Protein AF-A0AA38IN88-F1 (afdb_monomer)

Solvent-accessible surface area (backbone atoms only — not comparable to full-atom values): 8035 Å² total; per-residue (Å²): 111,41,98,80,74,77,45,71,86,81,86,83,80,86,89,68,58,80,85,53,52,79,29,55,76,44,76,51,73,40,88,80,62,91,54,102,57,100,65,65,53,72,47,72,44,73,64,75,84,76,76,74,76,74,68,72,69,78,71,76,72,51,66,27,67,75,52,53,78,39,67,71,52,36,52,52,47,52,52,57,47,52,55,52,58,70,73,48,79,76,96,56,58,71,68,58,47,49,53,50,51,52,52,50,53,52,52,48,41,49,71,72,46,26,59,58,80,79,80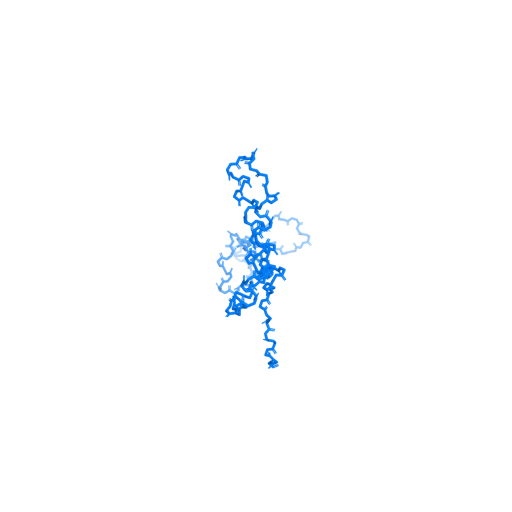,78,75,85,125

Structure (mmCIF, N/CA/C/O backbone):
data_AF-A0AA38IN88-F1
#
_entry.id   AF-A0AA38IN88-F1
#
loop_
_atom_site.group_PDB
_atom_site.id
_atom_site.type_symbol
_atom_site.label_atom_id
_atom_site.label_alt_id
_atom_site.label_comp_id
_atom_site.label_asym_id
_atom_site.label_entity_id
_atom_site.label_seq_id
_atom_site.pdbx_PDB_ins_code
_atom_site.Cartn_x
_atom_site.Cartn_y
_atom_site.Cartn_z
_atom_site.occupancy
_atom_site.B_iso_or_equiv
_atom_site.auth_seq_id
_atom_site.auth_comp_id
_atom_site.auth_asym_id
_atom_site.auth_atom_id
_atom_site.pdbx_PDB_model_num
ATOM 1 N N . MET A 1 1 ? 23.450 -13.874 -51.883 1.00 63.66 1 MET A N 1
ATOM 2 C CA . MET A 1 1 ? 23.361 -12.774 -52.867 1.00 63.66 1 MET A CA 1
ATOM 3 C C . MET A 1 1 ? 22.723 -13.368 -54.103 1.00 63.66 1 MET A C 1
ATOM 5 O O . MET A 1 1 ? 23.093 -14.479 -54.463 1.00 63.66 1 MET A O 1
ATOM 9 N N . SER A 1 2 ? 21.701 -12.722 -54.648 1.00 71.00 2 SER A N 1
ATOM 10 C CA . SER A 1 2 ? 21.012 -13.216 -55.837 1.00 71.00 2 SER A CA 1
ATOM 11 C C . SER A 1 2 ? 21.932 -13.124 -57.065 1.00 71.00 2 SER A C 1
ATOM 13 O O . SER A 1 2 ? 22.910 -12.373 -57.032 1.00 71.00 2 SER A O 1
ATOM 15 N N . PRO A 1 3 ? 21.665 -13.889 -58.141 1.00 78.38 3 PRO A N 1
ATOM 16 C CA . PRO A 1 3 ? 22.523 -13.916 -59.332 1.00 78.38 3 PRO A CA 1
ATOM 17 C C . PRO A 1 3 ? 22.710 -12.550 -60.011 1.00 78.38 3 PRO A C 1
ATOM 19 O O . PRO A 1 3 ? 23.669 -12.352 -60.746 1.00 78.38 3 PRO A O 1
ATOM 22 N N . ASP A 1 4 ? 21.800 -11.610 -59.753 1.00 82.12 4 ASP A N 1
ATOM 23 C CA . ASP A 1 4 ? 21.816 -10.228 -60.234 1.00 82.12 4 ASP A CA 1
ATOM 24 C C . ASP A 1 4 ? 22.765 -9.305 -59.446 1.00 82.12 4 ASP A C 1
ATOM 26 O O . ASP A 1 4 ? 22.891 -8.132 -59.787 1.00 82.12 4 ASP A O 1
ATOM 30 N N . GLY A 1 5 ? 23.389 -9.789 -58.364 1.00 77.19 5 GLY A N 1
ATOM 31 C CA . GLY A 1 5 ? 24.305 -9.029 -57.502 1.00 77.19 5 GLY A CA 1
ATOM 32 C C . GLY A 1 5 ? 23.644 -7.928 -56.660 1.00 77.19 5 GLY A C 1
ATOM 33 O O . GLY A 1 5 ? 24.247 -7.439 -55.706 1.00 77.19 5 GLY A O 1
ATOM 34 N N . ASN A 1 6 ? 22.397 -7.574 -56.970 1.00 78.69 6 ASN A N 1
ATOM 35 C CA . ASN A 1 6 ? 21.682 -6.437 -56.393 1.00 78.69 6 ASN A CA 1
ATOM 36 C C . ASN A 1 6 ? 20.736 -6.842 -55.263 1.00 78.69 6 ASN A C 1
ATOM 38 O O . ASN A 1 6 ? 20.416 -6.025 -54.400 1.00 78.69 6 ASN A O 1
ATOM 42 N N . THR A 1 7 ? 20.302 -8.103 -55.246 1.00 79.50 7 THR A N 1
ATOM 43 C CA . THR A 1 7 ? 19.310 -8.573 -54.282 1.00 79.50 7 THR A CA 1
ATOM 44 C C . THR A 1 7 ? 19.947 -9.456 -53.210 1.00 79.50 7 THR A C 1
ATOM 46 O O . THR A 1 7 ? 20.819 -10.295 -53.461 1.00 79.50 7 THR A O 1
ATOM 49 N N . VAL A 1 8 ? 19.510 -9.274 -51.965 1.00 74.50 8 VAL A N 1
ATOM 50 C CA . VAL A 1 8 ? 19.890 -10.130 -50.840 1.00 74.50 8 VAL A CA 1
ATOM 51 C C . VAL A 1 8 ? 18.628 -10.797 -50.324 1.00 74.50 8 VAL A C 1
ATOM 53 O O . VAL A 1 8 ? 17.708 -10.113 -49.886 1.00 74.50 8 VAL A O 1
ATOM 56 N N . ASN A 1 9 ? 18.600 -12.127 -50.352 1.00 76.00 9 ASN A N 1
ATOM 57 C CA . ASN A 1 9 ? 17.496 -12.889 -49.783 1.00 76.00 9 ASN A CA 1
ATOM 58 C C . ASN A 1 9 ? 17.459 -12.697 -48.263 1.00 76.00 9 ASN A C 1
ATOM 60 O O . ASN A 1 9 ? 18.468 -12.894 -47.585 1.00 76.00 9 ASN A O 1
ATOM 64 N N . GLN A 1 10 ? 16.290 -12.330 -47.744 1.00 78.69 10 GLN A N 1
ATOM 65 C CA . GLN A 1 10 ? 15.988 -12.352 -46.319 1.00 78.69 10 GLN A CA 1
ATOM 66 C C . GLN A 1 10 ? 15.150 -13.602 -46.048 1.00 78.69 10 GLN A C 1
ATOM 68 O O . GLN A 1 10 ? 14.002 -13.677 -46.475 1.00 78.69 10 GLN A O 1
ATOM 73 N N . ILE A 1 11 ? 15.740 -14.597 -45.389 1.00 85.25 11 ILE A N 1
ATOM 74 C CA . ILE A 1 11 ? 15.060 -15.857 -45.036 1.00 85.25 11 ILE A CA 1
ATOM 75 C C . ILE A 1 11 ? 14.716 -15.927 -43.543 1.00 85.25 11 ILE A C 1
ATOM 77 O O . ILE A 1 11 ? 13.785 -16.628 -43.154 1.00 85.25 11 ILE A O 1
ATOM 81 N N . ASP A 1 12 ? 15.371 -15.103 -42.726 1.00 86.31 12 ASP A N 1
ATOM 82 C CA . ASP A 1 12 ? 15.182 -15.044 -41.280 1.00 86.31 12 ASP A CA 1
ATOM 83 C C . ASP A 1 12 ? 14.207 -13.925 -40.879 1.00 86.31 12 ASP A C 1
ATOM 85 O O . ASP A 1 12 ? 14.367 -12.757 -41.257 1.00 86.31 12 ASP A O 1
ATOM 89 N N . HIS A 1 13 ? 13.185 -14.285 -40.097 1.00 88.81 13 HIS A N 1
ATOM 90 C CA . HIS A 1 13 ? 12.099 -13.392 -39.691 1.00 88.81 13 HIS A CA 1
ATOM 91 C C . HIS A 1 13 ? 11.745 -13.585 -38.213 1.00 88.81 13 HIS A C 1
ATOM 93 O O . HIS A 1 13 ? 11.756 -14.701 -37.700 1.00 88.81 13 HIS A O 1
ATOM 99 N N . ILE A 1 14 ? 11.367 -12.494 -37.543 1.00 90.75 14 ILE A N 1
ATOM 100 C CA . ILE A 1 14 ? 10.778 -12.520 -36.198 1.00 90.75 14 ILE A CA 1
ATOM 101 C C . ILE A 1 14 ? 9.283 -12.235 -36.356 1.00 90.75 14 ILE A C 1
ATOM 103 O O . ILE A 1 14 ? 8.905 -11.144 -36.782 1.00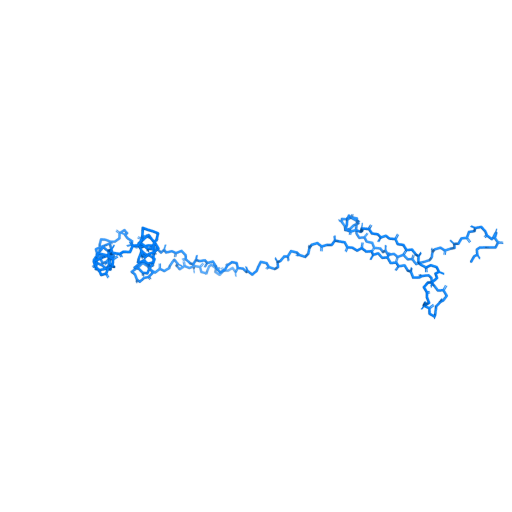 90.75 14 ILE A O 1
ATOM 107 N N . LEU A 1 15 ? 8.436 -13.212 -36.030 1.00 93.94 15 LEU A N 1
ATOM 108 C CA . LEU A 1 15 ? 6.980 -13.058 -36.063 1.00 93.94 15 LEU A CA 1
ATOM 109 C C . LEU A 1 15 ? 6.481 -12.528 -34.718 1.00 93.94 15 LEU A C 1
ATOM 111 O O . LEU A 1 15 ? 6.846 -13.048 -33.666 1.00 93.94 15 LEU A O 1
ATOM 115 N N . VAL A 1 16 ? 5.632 -11.501 -34.758 1.00 91.50 16 VAL A N 1
ATOM 116 C CA . VAL A 1 16 ? 5.049 -10.867 -33.569 1.00 91.50 16 VAL A CA 1
ATOM 117 C C . VAL A 1 16 ? 3.557 -10.657 -33.801 1.00 91.50 16 VAL A C 1
ATOM 119 O O . VAL A 1 16 ? 3.136 -10.302 -34.905 1.00 91.50 16 VAL A O 1
ATOM 122 N N . GLU A 1 17 ? 2.741 -10.872 -32.769 1.00 94.50 17 GLU A N 1
ATOM 123 C CA . GLU A 1 17 ? 1.320 -10.542 -32.838 1.00 94.50 17 GLU A CA 1
ATOM 124 C C . GLU A 1 17 ? 1.122 -9.035 -33.044 1.00 94.50 17 GLU A C 1
ATOM 126 O O . GLU A 1 17 ? 1.827 -8.206 -32.471 1.00 94.50 17 GLU A O 1
ATOM 131 N N . ARG A 1 18 ? 0.102 -8.645 -33.818 1.00 93.75 18 ARG A N 1
ATOM 132 C CA . ARG A 1 18 ? -0.139 -7.231 -34.156 1.00 93.75 18 ARG A CA 1
ATOM 133 C C . ARG A 1 18 ? -0.242 -6.316 -32.928 1.00 93.75 18 ARG A C 1
ATOM 135 O O . ARG A 1 18 ? 0.188 -5.168 -32.994 1.00 93.75 18 ARG A O 1
ATOM 142 N N . ARG A 1 19 ? -0.797 -6.815 -31.819 1.00 92.56 19 ARG A N 1
ATOM 143 C CA . ARG A 1 19 ? -0.915 -6.069 -30.554 1.00 92.56 19 ARG A CA 1
ATOM 144 C C . ARG A 1 19 ? 0.426 -5.827 -29.858 1.00 92.56 19 ARG A C 1
ATOM 146 O O . ARG A 1 19 ? 0.554 -4.842 -29.142 1.00 92.56 19 ARG A O 1
ATOM 153 N N . ASP A 1 20 ? 1.411 -6.686 -30.094 1.00 90.81 20 ASP A N 1
ATOM 154 C CA . ASP A 1 20 ? 2.725 -6.636 -29.450 1.00 90.81 20 ASP A CA 1
ATOM 155 C C . ASP A 1 20 ? 3.767 -5.949 -30.339 1.00 90.81 20 ASP A C 1
ATOM 157 O O . ASP A 1 20 ? 4.829 -5.559 -29.861 1.00 90.81 20 ASP A O 1
ATOM 161 N N . ALA A 1 21 ? 3.446 -5.704 -31.615 1.00 91.88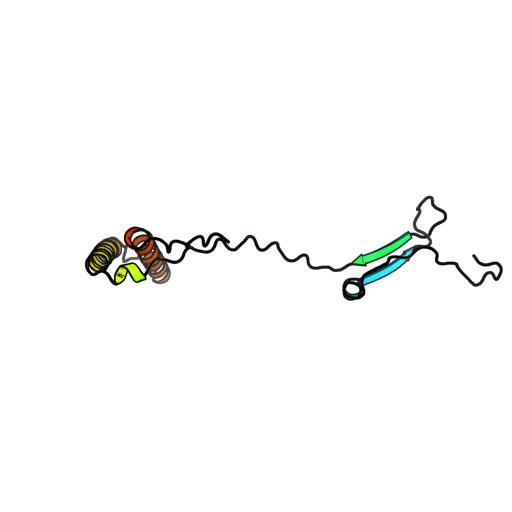 21 ALA A N 1
ATOM 162 C CA . ALA A 1 21 ? 4.295 -4.942 -32.530 1.00 91.88 21 ALA A CA 1
ATOM 163 C C . ALA A 1 21 ? 4.647 -3.544 -31.983 1.00 91.88 21 ALA A C 1
ATOM 165 O O . ALA A 1 21 ? 5.745 -3.048 -32.218 1.00 91.88 21 ALA A O 1
ATOM 166 N N . GLN A 1 22 ? 3.753 -2.940 -31.192 1.00 91.50 22 GLN A N 1
ATOM 167 C CA . GLN A 1 22 ? 3.994 -1.663 -30.507 1.00 91.50 22 GLN A CA 1
ATOM 168 C C . GLN A 1 22 ? 5.114 -1.721 -29.451 1.00 91.50 22 GLN A C 1
ATOM 170 O O . GLN A 1 22 ? 5.642 -0.682 -29.065 1.00 91.50 22 GLN A O 1
ATOM 175 N N . LEU A 1 23 ? 5.468 -2.916 -28.964 1.00 92.88 23 LEU A N 1
ATOM 176 C CA . LEU A 1 23 ? 6.542 -3.112 -27.988 1.00 92.88 23 LEU A CA 1
ATOM 177 C C . LEU A 1 23 ? 7.920 -3.109 -28.660 1.00 92.88 23 LEU A C 1
ATOM 179 O O . LEU A 1 23 ? 8.931 -2.963 -27.975 1.00 92.88 23 LEU A O 1
ATOM 183 N N . ILE A 1 24 ? 7.993 -3.273 -29.985 1.00 94.19 24 ILE A N 1
ATOM 184 C CA . ILE A 1 24 ? 9.256 -3.320 -30.722 1.00 94.19 24 ILE A CA 1
ATOM 185 C C . ILE A 1 24 ? 9.817 -1.902 -30.844 1.00 94.19 24 ILE A C 1
ATOM 187 O O . ILE A 1 24 ? 9.219 -1.023 -31.457 1.00 94.19 24 ILE A O 1
ATOM 191 N N . THR A 1 25 ? 11.007 -1.683 -30.292 1.00 95.31 25 THR A N 1
ATOM 192 C CA . THR A 1 25 ? 11.700 -0.385 -30.339 1.00 95.31 25 THR A CA 1
ATOM 193 C C . THR A 1 25 ? 12.781 -0.327 -31.407 1.00 95.31 25 THR A C 1
ATOM 195 O O . THR A 1 25 ? 13.068 0.746 -31.941 1.00 95.31 25 THR A O 1
ATOM 198 N N . ARG A 1 26 ? 13.405 -1.466 -31.728 1.00 92.88 26 ARG A N 1
ATOM 199 C CA . ARG A 1 26 ? 14.413 -1.588 -32.788 1.00 92.88 26 ARG A CA 1
ATOM 200 C C . ARG A 1 26 ? 14.318 -2.968 -33.421 1.00 92.88 26 ARG A C 1
ATOM 202 O O . ARG A 1 26 ? 14.195 -3.951 -32.705 1.00 92.88 26 ARG A O 1
ATOM 209 N N . LEU A 1 27 ? 14.436 -3.033 -34.743 1.00 90.81 27 LEU A N 1
ATOM 210 C CA . LEU A 1 27 ? 14.536 -4.270 -35.517 1.00 90.81 27 LEU A CA 1
ATOM 211 C C . LEU A 1 27 ? 15.686 -4.104 -36.513 1.00 90.81 27 LEU A C 1
ATOM 213 O O . LEU A 1 27 ? 15.673 -3.150 -37.293 1.00 90.81 27 LEU A O 1
ATOM 217 N N . ARG A 1 28 ? 16.712 -4.960 -36.457 1.00 90.50 28 ARG A N 1
ATOM 218 C CA . ARG A 1 28 ? 17.887 -4.869 -37.346 1.00 90.50 28 ARG A CA 1
ATOM 219 C C . ARG A 1 28 ? 18.461 -6.240 -37.682 1.00 90.50 28 ARG A C 1
ATOM 221 O O . ARG A 1 28 ? 18.464 -7.133 -36.841 1.00 90.50 28 ARG A O 1
ATOM 228 N N . SER A 1 29 ? 19.026 -6.340 -38.883 1.00 88.38 29 SER A N 1
ATOM 229 C CA . SER A 1 29 ? 19.893 -7.449 -39.298 1.00 88.38 29 SER A CA 1
ATOM 230 C C . SER A 1 29 ? 21.356 -7.000 -39.243 1.00 88.38 29 SER A C 1
ATOM 232 O O . SER A 1 29 ? 21.698 -5.950 -39.790 1.00 88.38 29 SER A O 1
ATOM 234 N N . TYR A 1 30 ? 22.219 -7.770 -38.586 1.00 87.06 30 TYR A N 1
ATOM 235 C CA . TYR A 1 30 ? 23.632 -7.456 -38.370 1.00 87.06 30 TYR A CA 1
ATOM 236 C C . TYR A 1 30 ? 24.510 -8.281 -39.312 1.00 87.06 30 TYR A C 1
ATOM 238 O O . TYR A 1 30 ? 24.628 -9.493 -39.164 1.00 87.06 30 TYR A O 1
ATOM 246 N N . ARG A 1 31 ? 25.142 -7.604 -40.281 1.00 76.56 31 ARG A N 1
ATOM 247 C CA . ARG A 1 31 ? 25.913 -8.237 -41.370 1.00 76.56 31 ARG A CA 1
ATOM 248 C C . ARG A 1 31 ? 27.397 -8.481 -41.071 1.00 76.56 31 ARG A C 1
ATOM 250 O O . ARG A 1 31 ? 28.086 -9.039 -41.910 1.00 76.56 31 ARG A O 1
ATOM 257 N N . GLY A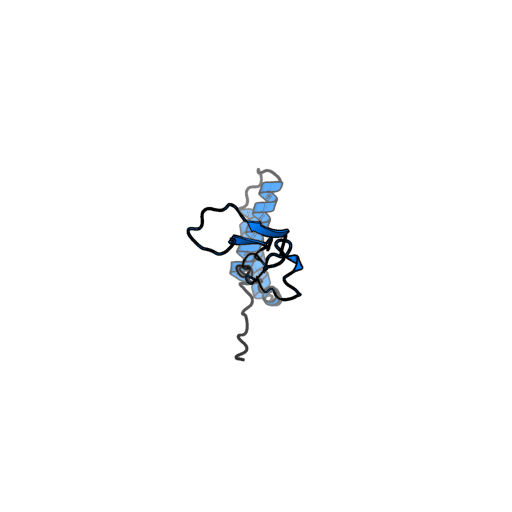 1 32 ? 27.876 -8.039 -39.911 1.00 73.00 32 GLY A N 1
ATOM 258 C CA . GLY A 1 32 ? 29.268 -8.183 -39.467 1.00 73.00 32 GLY A CA 1
ATOM 259 C C . GLY A 1 32 ? 29.383 -8.664 -38.023 1.00 73.00 32 GLY A C 1
ATOM 260 O O . GLY A 1 32 ? 30.400 -8.435 -37.382 1.00 73.00 32 GLY A O 1
ATOM 261 N N . ALA A 1 33 ? 28.315 -9.256 -37.482 1.00 73.25 33 ALA A N 1
ATOM 262 C CA . ALA A 1 33 ? 28.420 -9.975 -36.224 1.00 73.25 33 ALA A CA 1
ATOM 263 C C . ALA A 1 33 ? 29.114 -11.308 -36.518 1.00 73.25 33 ALA A C 1
ATOM 265 O O . ALA A 1 33 ? 28.646 -12.050 -37.379 1.00 73.25 33 ALA A O 1
ATOM 266 N N . GLU A 1 34 ? 30.209 -11.598 -35.819 1.00 66.50 34 GLU A N 1
ATOM 267 C CA . GLU A 1 34 ? 30.884 -12.897 -35.872 1.00 66.50 34 GLU A CA 1
ATOM 268 C C . GLU A 1 34 ? 30.017 -13.953 -35.170 1.00 66.50 34 GLU A C 1
ATOM 270 O O . GLU A 1 34 ? 30.269 -14.380 -34.047 1.00 66.50 34 GLU A O 1
ATOM 275 N N . ALA A 1 35 ? 28.927 -14.346 -35.819 1.00 65.50 35 ALA A N 1
ATOM 276 C CA . ALA A 1 35 ? 28.338 -15.652 -35.617 1.00 65.50 35 ALA A CA 1
ATOM 277 C C . ALA A 1 35 ? 29.025 -16.545 -36.647 1.00 65.50 35 ALA A C 1
ATOM 279 O O . ALA A 1 35 ? 29.016 -16.207 -37.825 1.00 65.50 35 ALA A O 1
ATOM 280 N N . ASN A 1 36 ? 29.650 -17.646 -36.239 1.00 74.69 36 ASN A N 1
ATOM 281 C CA . ASN A 1 36 ? 30.216 -18.639 -37.160 1.00 74.69 36 ASN A CA 1
ATOM 282 C C . ASN A 1 36 ? 29.085 -19.371 -37.922 1.00 74.69 36 ASN A C 1
ATOM 284 O O . ASN A 1 36 ? 28.893 -20.573 -37.763 1.00 74.69 36 ASN A O 1
ATOM 288 N N . SER A 1 37 ? 28.281 -18.624 -38.675 1.00 76.62 37 SER A N 1
ATOM 289 C CA . SER A 1 37 ? 27.093 -19.025 -39.417 1.00 76.62 37 SER A CA 1
ATOM 290 C C . SER A 1 37 ? 27.042 -18.226 -40.717 1.00 76.62 37 SER A C 1
ATOM 292 O O . SER A 1 37 ? 27.487 -17.084 -40.802 1.00 76.62 37 SER A O 1
ATOM 294 N N . ASP A 1 38 ? 26.480 -18.849 -41.737 1.00 77.00 38 ASP A N 1
ATOM 295 C CA . ASP A 1 38 ? 26.112 -18.259 -43.019 1.00 77.00 38 ASP A CA 1
ATOM 296 C C . ASP A 1 38 ? 24.872 -17.341 -42.944 1.00 77.00 38 ASP A C 1
ATOM 298 O O . ASP A 1 38 ? 24.529 -16.695 -43.938 1.00 77.00 38 ASP A O 1
ATOM 302 N N . HIS A 1 39 ? 24.231 -17.230 -41.772 1.00 82.38 39 HIS A N 1
ATOM 303 C CA . HIS A 1 39 ? 23.084 -16.358 -41.518 1.00 82.38 39 HIS A CA 1
ATOM 304 C C . HIS A 1 39 ? 23.470 -15.016 -40.883 1.00 82.38 39 HIS A C 1
ATOM 306 O O . HIS A 1 39 ? 24.377 -14.910 -40.056 1.00 82.38 39 HIS A O 1
ATOM 312 N N . PHE A 1 40 ? 22.703 -13.970 -41.211 1.00 84.19 40 PHE A N 1
ATOM 313 C CA . PHE A 1 40 ? 22.794 -12.690 -40.511 1.00 84.19 40 PHE A CA 1
ATOM 314 C C . PHE A 1 40 ? 22.048 -12.751 -39.181 1.00 84.19 40 PHE A C 1
ATOM 316 O O . PHE A 1 40 ? 20.903 -13.192 -39.115 1.00 84.19 40 PHE A O 1
ATOM 323 N N . LEU A 1 41 ? 22.653 -12.211 -38.125 1.00 87.31 41 LEU A N 1
ATOM 324 C CA . LEU A 1 41 ? 21.968 -12.067 -36.846 1.00 87.31 41 LEU A CA 1
ATOM 325 C C . LEU A 1 41 ? 20.807 -11.072 -36.987 1.00 87.31 41 LEU A C 1
ATOM 327 O O . LEU A 1 41 ? 21.029 -9.880 -37.211 1.00 87.31 41 LEU A O 1
ATOM 331 N N . VAL A 1 42 ? 19.575 -11.542 -36.799 1.00 90.12 42 VAL A N 1
ATOM 332 C CA . VAL A 1 42 ? 18.381 -10.692 -36.710 1.00 90.12 42 VAL A CA 1
ATOM 333 C C . VAL A 1 42 ? 18.073 -10.421 -35.240 1.00 90.12 42 VAL A C 1
ATOM 335 O O . VAL A 1 42 ? 17.951 -11.344 -34.439 1.00 90.12 42 VAL A O 1
ATOM 338 N N . ARG A 1 43 ? 17.940 -9.146 -34.870 1.00 91.56 43 ARG A N 1
ATOM 339 C CA . ARG A 1 43 ? 17.674 -8.714 -33.493 1.00 91.56 43 ARG A CA 1
ATOM 340 C C . ARG A 1 43 ? 16.469 -7.784 -33.441 1.00 91.56 43 ARG A C 1
ATOM 342 O O . ARG A 1 43 ? 16.398 -6.813 -34.199 1.00 91.56 43 ARG A O 1
ATOM 349 N N . ALA A 1 44 ? 15.585 -8.045 -32.483 1.00 93.81 44 ALA A N 1
ATOM 350 C CA . ALA A 1 44 ? 14.522 -7.143 -32.067 1.00 93.81 44 ALA A CA 1
ATOM 351 C C . ALA A 1 44 ? 14.753 -6.705 -30.613 1.00 93.81 44 ALA A C 1
ATOM 353 O O . ALA A 1 44 ? 14.926 -7.547 -29.736 1.00 93.81 44 ALA A O 1
ATOM 354 N N . ASP A 1 45 ? 14.742 -5.398 -30.356 1.00 94.38 45 ASP A N 1
ATOM 355 C CA . ASP A 1 45 ? 14.714 -4.844 -29.002 1.00 94.38 45 ASP A CA 1
ATOM 356 C C . ASP A 1 45 ? 13.259 -4.547 -28.625 1.00 94.38 45 ASP A C 1
ATOM 358 O O . ASP A 1 45 ? 12.603 -3.734 -29.285 1.00 94.38 45 ASP A O 1
ATOM 362 N N . LEU A 1 46 ? 12.757 -5.164 -27.555 1.00 93.12 46 LEU A N 1
ATOM 363 C CA . LEU A 1 46 ? 11.399 -4.950 -27.057 1.00 93.12 46 LEU A CA 1
ATOM 364 C C . LEU A 1 46 ? 11.414 -4.111 -25.777 1.00 93.12 46 LEU A C 1
ATOM 366 O O . LEU A 1 46 ? 12.211 -4.353 -24.872 1.00 93.12 46 LEU A O 1
ATOM 370 N N . LYS A 1 47 ? 10.496 -3.148 -25.678 1.00 93.12 47 LYS A N 1
ATOM 371 C CA . LYS A 1 47 ? 10.203 -2.413 -24.448 1.00 93.12 47 LYS A CA 1
ATOM 372 C C . LYS A 1 47 ? 8.836 -2.843 -23.939 1.00 93.12 47 LYS A C 1
ATOM 374 O O . LYS A 1 47 ? 7.811 -2.377 -24.425 1.00 93.12 47 LYS A O 1
ATOM 379 N N . GLN A 1 48 ? 8.839 -3.713 -22.937 1.00 87.25 48 GLN A N 1
ATOM 380 C CA . GLN A 1 48 ? 7.636 -4.164 -22.253 1.00 87.25 48 GLN A CA 1
ATOM 381 C C . GLN A 1 48 ? 7.742 -3.842 -20.766 1.00 87.25 48 GLN A C 1
ATOM 383 O O . GLN A 1 48 ? 8.722 -4.191 -20.109 1.00 87.25 48 GLN A O 1
ATOM 388 N N . GLU A 1 49 ? 6.713 -3.200 -20.223 1.00 83.62 49 GLU A N 1
ATOM 389 C CA . GLU A 1 49 ? 6.552 -3.098 -18.778 1.00 83.62 49 GLU A CA 1
ATOM 390 C C . GLU A 1 49 ? 5.892 -4.382 -18.282 1.00 83.62 49 GLU A C 1
ATOM 392 O O . GLU A 1 49 ? 4.743 -4.677 -18.611 1.00 83.62 49 GLU A O 1
ATOM 397 N N . ILE A 1 50 ? 6.624 -5.176 -17.499 1.00 77.56 50 ILE A N 1
ATOM 398 C CA . ILE A 1 50 ? 6.024 -6.303 -16.790 1.00 77.56 50 ILE A CA 1
ATOM 399 C C . ILE A 1 50 ? 5.178 -5.692 -15.670 1.00 77.56 50 ILE A C 1
ATOM 401 O O . ILE A 1 50 ? 5.742 -5.029 -14.789 1.00 77.56 50 ILE A O 1
ATOM 405 N N . PRO A 1 51 ? 3.844 -5.880 -15.665 1.00 72.94 51 PRO A N 1
ATOM 406 C CA . PRO A 1 51 ? 3.042 -5.404 -14.557 1.00 72.94 51 PRO A CA 1
ATOM 407 C C . PRO A 1 51 ? 3.579 -6.069 -13.297 1.00 72.94 51 PRO A C 1
ATOM 409 O O . PRO A 1 51 ? 3.681 -7.298 -13.231 1.00 72.94 51 PRO A O 1
ATOM 412 N N . LYS A 1 52 ? 3.942 -5.260 -12.292 1.00 74.38 52 LYS A N 1
ATOM 413 C CA . LYS A 1 52 ? 4.294 -5.794 -10.976 1.00 74.38 52 LYS A CA 1
ATOM 414 C C . LYS A 1 52 ? 3.176 -6.746 -10.593 1.00 74.38 52 LYS A C 1
ATOM 416 O O . LYS A 1 52 ? 2.006 -6.345 -10.604 1.00 74.38 52 LYS A O 1
ATOM 421 N N . LYS A 1 53 ? 3.529 -8.002 -10.294 1.00 66.12 53 LYS A N 1
ATOM 422 C CA . LYS A 1 53 ? 2.592 -8.947 -9.692 1.00 66.12 53 LYS A CA 1
ATOM 423 C C . LYS A 1 53 ? 1.958 -8.165 -8.553 1.00 66.12 53 LYS A C 1
ATOM 425 O O . LYS A 1 53 ? 2.674 -7.700 -7.667 1.00 66.12 53 LYS A O 1
ATOM 430 N N . LYS A 1 54 ? 0.648 -7.909 -8.637 1.00 62.56 54 LYS A N 1
ATOM 431 C CA . LYS A 1 54 ? -0.084 -7.386 -7.493 1.00 62.56 54 LYS A CA 1
ATOM 432 C C . LYS A 1 54 ? 0.062 -8.502 -6.473 1.00 62.56 54 LYS A C 1
ATOM 434 O O . LYS A 1 54 ? -0.696 -9.466 -6.523 1.00 62.56 54 LYS A O 1
ATOM 439 N N . GLU A 1 55 ? 1.086 -8.436 -5.620 1.00 62.03 55 GLU A N 1
ATOM 440 C CA . GLU A 1 55 ? 1.013 -9.081 -4.322 1.00 62.03 55 GLU A CA 1
ATOM 441 C C . GLU A 1 55 ? -0.348 -8.649 -3.825 1.00 62.03 55 GLU A C 1
ATOM 443 O O . GLU A 1 55 ? -0.598 -7.441 -3.735 1.00 62.03 55 GLU A O 1
ATOM 448 N N . GLY A 1 56 ? -1.284 -9.601 -3.749 1.00 57.91 56 GLY A N 1
ATOM 449 C CA . GLY A 1 56 ? -2.659 -9.281 -3.418 1.00 57.91 56 GLY A CA 1
ATOM 450 C C . GLY A 1 56 ? -2.560 -8.405 -2.192 1.00 57.91 56 GLY A C 1
ATOM 451 O O . GLY A 1 56 ? -1.994 -8.868 -1.198 1.00 57.91 56 GLY A O 1
ATOM 452 N N . LYS A 1 57 ? -2.952 -7.120 -2.317 1.00 58.41 57 LYS A N 1
ATOM 453 C CA . LYS A 1 57 ? -2.881 -6.165 -1.207 1.00 58.41 57 LYS A CA 1
ATOM 454 C C . LYS A 1 57 ? -3.383 -6.961 -0.026 1.00 58.41 57 LYS A C 1
ATOM 456 O O . LYS A 1 57 ? -4.486 -7.495 -0.150 1.00 58.41 57 LYS A O 1
ATOM 461 N N . LYS A 1 58 ? -2.566 -7.159 1.021 1.00 5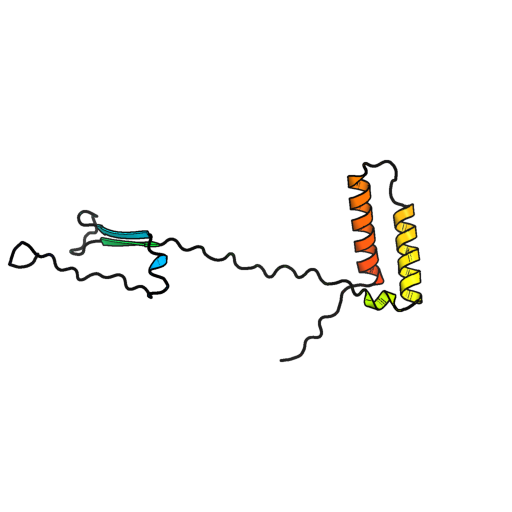8.31 58 LYS A N 1
ATOM 462 C CA . LYS A 1 58 ? -3.034 -7.824 2.240 1.00 58.31 58 LYS A CA 1
ATOM 463 C C . LYS A 1 58 ? -4.292 -7.060 2.599 1.00 58.31 58 LYS A C 1
ATOM 465 O O . LYS A 1 58 ? -4.174 -5.918 3.027 1.00 58.31 58 LYS A O 1
ATOM 470 N N . THR A 1 59 ? -5.463 -7.602 2.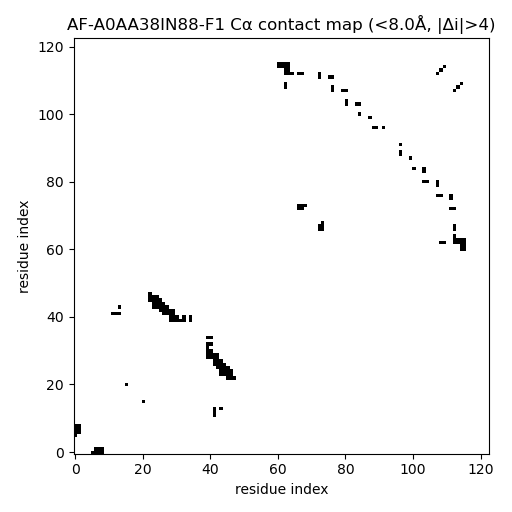255 1.00 60.94 59 THR A N 1
ATOM 471 C CA . THR A 1 59 ? -6.708 -6.849 2.384 1.00 60.94 59 THR A CA 1
ATOM 472 C C . THR A 1 59 ? -6.789 -6.596 3.864 1.00 60.94 59 THR A C 1
ATOM 474 O O . THR A 1 59 ? -6.897 -7.558 4.633 1.00 60.94 59 THR A O 1
ATOM 477 N N . GLN A 1 60 ? -6.578 -5.342 4.260 1.00 66.44 60 GLN A N 1
ATOM 478 C CA . GLN A 1 60 ? -6.695 -4.955 5.645 1.00 66.44 60 GLN A CA 1
ATOM 479 C C . GLN A 1 60 ? -8.104 -5.375 6.023 1.00 66.44 60 GLN A C 1
ATOM 481 O O . GLN A 1 60 ? -9.064 -5.020 5.344 1.00 66.44 60 GLN A O 1
ATOM 486 N N . ARG A 1 61 ? -8.202 -6.309 6.967 1.00 78.25 61 ARG A N 1
ATOM 487 C CA . ARG A 1 61 ? -9.497 -6.877 7.314 1.00 78.25 61 ARG A CA 1
ATOM 488 C C . ARG A 1 61 ? -10.328 -5.749 7.911 1.00 78.25 61 ARG A C 1
ATOM 490 O O . ARG A 1 61 ? -9.849 -5.065 8.816 1.00 78.25 61 ARG A O 1
ATOM 497 N N . ASP A 1 62 ? -11.542 -5.581 7.410 1.00 87.50 62 ASP A N 1
ATOM 498 C CA . ASP A 1 62 ? -12.438 -4.538 7.895 1.00 87.50 62 AS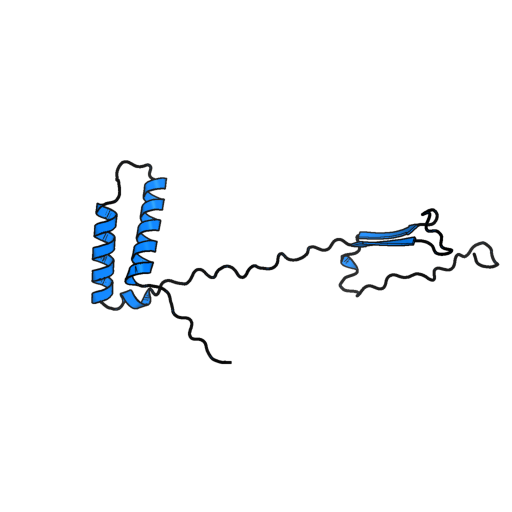P A CA 1
ATOM 499 C C . ASP A 1 62 ? -12.862 -4.835 9.333 1.00 87.50 62 ASP A C 1
ATOM 501 O O . ASP A 1 62 ? -13.132 -5.987 9.695 1.00 87.50 62 ASP A O 1
ATOM 505 N N . ILE A 1 63 ? -12.913 -3.795 10.163 1.00 92.69 63 ILE A N 1
ATOM 506 C CA . ILE A 1 63 ? -13.441 -3.881 11.524 1.00 92.69 63 ILE A CA 1
ATOM 507 C C . ILE A 1 63 ? -14.955 -4.096 11.464 1.00 92.69 63 ILE A C 1
ATOM 509 O O . ILE A 1 63 ? -15.660 -3.460 10.681 1.00 92.69 63 ILE A O 1
ATOM 513 N N . ASN A 1 64 ? -15.483 -4.974 12.315 1.00 92.69 64 ASN A N 1
ATOM 514 C CA . ASN A 1 64 ? -16.916 -5.251 12.368 1.00 92.69 64 ASN A CA 1
ATOM 515 C C . ASN A 1 64 ? -17.684 -4.187 13.177 1.00 92.69 64 ASN A C 1
ATOM 517 O O . ASN A 1 64 ? -18.174 -4.452 14.276 1.00 92.69 64 ASN A O 1
ATOM 521 N N . VAL A 1 65 ? -17.810 -2.982 12.612 1.00 93.31 65 VAL A N 1
ATOM 522 C CA . VAL A 1 65 ? -18.493 -1.824 13.230 1.00 93.31 65 VAL A CA 1
ATOM 523 C C . VAL A 1 65 ? -19.954 -2.130 13.583 1.00 93.31 65 VAL A C 1
ATOM 525 O O . VAL A 1 65 ? -20.481 -1.593 14.552 1.00 93.31 65 VAL A O 1
ATOM 528 N N . ASN A 1 66 ? -20.603 -3.068 12.884 1.00 93.19 66 ASN A N 1
ATOM 529 C CA . ASN A 1 66 ? -21.976 -3.483 13.194 1.00 93.19 66 ASN A CA 1
ATOM 530 C C . ASN A 1 66 ? -22.144 -4.024 14.620 1.00 93.19 66 ASN A C 1
ATOM 532 O O . ASN A 1 66 ? -23.249 -3.957 15.156 1.00 93.19 66 ASN A O 1
ATOM 536 N N . LYS A 1 67 ? -21.079 -4.533 15.255 1.00 92.25 67 LYS A N 1
ATOM 537 C CA . LYS A 1 67 ? -21.150 -4.979 16.652 1.00 92.25 67 LYS A CA 1
ATOM 538 C C . LYS A 1 67 ? -21.456 -3.845 17.633 1.00 92.25 67 LYS A C 1
ATOM 540 O O . LYS A 1 67 ? -22.073 -4.126 18.653 1.00 92.25 67 LYS A O 1
ATOM 545 N N . LEU A 1 68 ? -21.120 -2.593 17.304 1.00 94.00 68 LEU A N 1
ATOM 546 C CA . LEU A 1 68 ? -21.447 -1.424 18.132 1.00 94.00 68 LEU A CA 1
ATOM 547 C C . LEU A 1 68 ? -22.955 -1.159 18.242 1.00 94.00 68 LEU A C 1
ATOM 549 O O . LEU A 1 68 ? -23.372 -0.410 19.112 1.00 94.00 68 LEU A O 1
ATOM 553 N N . LYS A 1 69 ? -23.793 -1.786 17.404 1.00 94.12 69 LYS A N 1
ATOM 554 C CA . LYS A 1 69 ? -25.257 -1.707 17.547 1.00 94.12 69 LYS A CA 1
ATOM 555 C C . LYS A 1 69 ? -25.766 -2.393 18.820 1.00 94.12 69 LYS A C 1
ATOM 557 O O . LYS A 1 69 ? -26.905 -2.170 19.213 1.00 94.12 69 LYS A O 1
ATOM 562 N N . LYS A 1 70 ? -24.958 -3.262 19.439 1.00 95.25 70 LYS A N 1
ATOM 563 C CA . LYS A 1 70 ? -25.273 -3.882 20.728 1.00 95.25 70 LYS A CA 1
ATOM 564 C C . LYS A 1 70 ? -24.803 -2.960 21.849 1.00 95.25 70 LYS A C 1
ATOM 566 O O . LYS A 1 70 ? -23.607 -2.699 21.947 1.00 95.25 70 LYS A O 1
ATOM 571 N N . ALA A 1 71 ? -25.728 -2.535 22.709 1.00 94.44 71 ALA A N 1
ATOM 572 C CA . ALA A 1 71 ? -25.444 -1.605 23.804 1.00 94.44 71 ALA A CA 1
ATOM 573 C C . ALA A 1 71 ? -24.311 -2.093 24.728 1.00 94.44 71 ALA A C 1
ATOM 575 O O . ALA A 1 71 ? -23.434 -1.315 25.081 1.00 94.44 71 ALA A O 1
ATOM 576 N N . GLU A 1 72 ? -24.273 -3.391 25.041 1.00 95.00 72 GLU A N 1
ATOM 577 C CA . GLU A 1 72 ? -23.213 -4.004 25.857 1.00 95.00 72 GLU A CA 1
ATOM 578 C C . GLU A 1 72 ? -21.821 -3.821 25.232 1.00 95.00 72 GLU A C 1
ATOM 580 O O . GLU A 1 72 ? -20.874 -3.407 25.894 1.00 95.00 72 GLU A O 1
ATOM 585 N N . VAL A 1 73 ? -21.705 -4.071 23.923 1.00 94.19 73 VAL A N 1
ATOM 586 C CA . VAL A 1 73 ? -20.437 -3.952 23.187 1.00 94.19 73 VAL A CA 1
ATOM 587 C C . VAL A 1 73 ? -20.021 -2.490 23.047 1.00 94.19 73 VAL A C 1
ATOM 589 O O . VAL A 1 73 ? -18.834 -2.175 23.086 1.00 94.19 73 VAL A O 1
ATOM 592 N N . GLN A 1 74 ? -20.989 -1.587 22.883 1.00 95.69 74 GLN A N 1
ATOM 593 C CA . GLN A 1 74 ? -20.733 -0.151 22.854 1.00 95.69 74 GLN A CA 1
ATOM 594 C C . GLN A 1 74 ? -20.167 0.339 24.192 1.00 95.69 74 GLN A C 1
ATOM 596 O O . GLN A 1 74 ? -19.161 1.045 24.194 1.00 95.69 74 GLN A O 1
ATOM 601 N N . GLN A 1 75 ? -20.770 -0.070 25.311 1.00 95.50 75 GLN A N 1
ATOM 602 C CA . GLN A 1 75 ? -20.289 0.279 26.649 1.00 95.50 75 GLN A CA 1
ATOM 603 C C . GLN A 1 75 ? -18.888 -0.284 26.910 1.00 95.50 75 GLN A C 1
ATOM 605 O O . GLN A 1 75 ? -18.021 0.442 27.392 1.00 95.50 75 GLN A O 1
ATOM 610 N N . GLU A 1 76 ? -18.630 -1.541 26.535 1.00 95.69 76 GLU A N 1
ATOM 611 C CA . GLU A 1 76 ? -17.295 -2.142 26.655 1.00 95.69 76 GLU A CA 1
ATOM 612 C C . GLU A 1 76 ? -16.251 -1.371 25.830 1.00 95.69 76 GLU A C 1
ATOM 614 O O . GLU A 1 76 ? -15.140 -1.106 26.299 1.00 95.69 76 GLU A O 1
ATOM 619 N N . TYR A 1 77 ? -16.607 -0.988 24.599 1.00 96.06 77 TYR A N 1
ATOM 620 C CA . TYR A 1 77 ? -15.735 -0.200 23.733 1.00 96.06 77 TYR A CA 1
ATOM 621 C C . TYR A 1 77 ? -15.402 1.157 24.358 1.00 96.06 77 TYR A C 1
ATOM 623 O O . TYR A 1 77 ? -14.236 1.547 24.401 1.00 96.06 77 TYR A O 1
ATOM 631 N N . GLU A 1 78 ? -16.416 1.869 24.850 1.00 95.12 78 GLU A N 1
ATOM 632 C CA . GLU A 1 78 ? -16.263 3.183 25.469 1.00 95.12 78 GLU A CA 1
ATOM 633 C C . GLU A 1 78 ? -15.392 3.120 26.728 1.00 95.12 78 GLU A C 1
ATOM 635 O O . GLU A 1 78 ? -14.469 3.923 26.873 1.00 95.12 78 GLU A O 1
ATOM 640 N N . GLN A 1 79 ? -15.617 2.132 27.598 1.00 95.19 79 GLN A N 1
ATOM 641 C CA . GLN A 1 79 ? -14.805 1.927 28.799 1.00 95.19 79 GLN A CA 1
ATOM 642 C C . GLN A 1 79 ? -13.331 1.703 28.446 1.00 95.19 79 GLN A C 1
ATOM 644 O O . GLN A 1 79 ? -12.470 2.454 28.907 1.00 95.19 79 GLN A O 1
ATOM 649 N N . LYS A 1 80 ? -13.037 0.750 27.552 1.00 94.75 80 LYS A N 1
ATOM 650 C CA . LYS A 1 80 ? -11.655 0.451 27.141 1.00 94.75 80 LYS A CA 1
ATOM 651 C C . LYS A 1 80 ? -10.983 1.623 26.431 1.00 94.75 80 LYS A C 1
ATOM 653 O O . LYS A 1 80 ? -9.784 1.841 26.609 1.00 94.75 80 LYS A O 1
ATOM 658 N N . MET A 1 81 ? -11.726 2.373 25.617 1.00 94.81 81 MET A N 1
ATOM 659 C CA . MET A 1 81 ? -11.188 3.548 24.936 1.00 94.81 81 MET A CA 1
ATOM 660 C C . MET A 1 81 ? -10.837 4.650 25.942 1.00 94.81 81 MET A C 1
ATOM 662 O O . MET A 1 81 ? -9.745 5.213 25.878 1.00 94.81 81 MET A O 1
ATOM 666 N N . ASN A 1 82 ? -11.726 4.918 26.901 1.00 93.31 82 ASN A N 1
ATOM 667 C CA . ASN A 1 82 ? -11.508 5.923 27.939 1.00 93.31 82 ASN A CA 1
ATOM 668 C C . ASN A 1 82 ? -10.327 5.570 28.849 1.00 93.31 82 ASN A C 1
ATOM 670 O O . ASN A 1 82 ? -9.536 6.450 29.183 1.00 93.31 82 ASN A O 1
ATOM 674 N N . GLU A 1 83 ? -10.166 4.298 29.217 1.00 93.00 83 GLU A N 1
ATOM 675 C CA . GLU A 1 83 ? -9.001 3.828 29.976 1.00 93.00 83 GLU A CA 1
ATOM 676 C C . GLU A 1 83 ? -7.687 4.101 29.233 1.00 93.00 83 GLU A C 1
ATOM 678 O O . GLU A 1 83 ? -6.749 4.641 29.816 1.00 93.00 83 GLU A O 1
ATOM 683 N N . ARG A 1 84 ? -7.638 3.815 27.927 1.00 91.25 84 ARG A N 1
ATOM 684 C CA . ARG A 1 84 ? -6.437 4.019 27.098 1.00 91.25 84 ARG A CA 1
ATOM 685 C C . ARG A 1 84 ? -6.091 5.482 26.883 1.00 91.25 84 ARG A C 1
ATOM 687 O O . ARG A 1 84 ? -4.9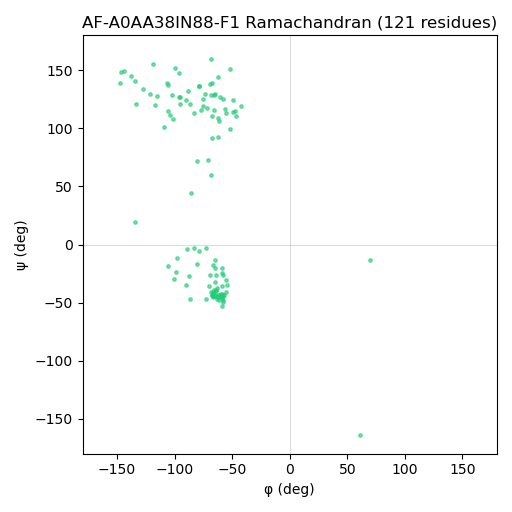20 5.847 26.938 1.00 91.25 84 ARG A O 1
ATOM 694 N N . ILE A 1 85 ? -7.100 6.320 26.646 1.00 89.00 85 ILE A N 1
ATOM 695 C CA . ILE A 1 85 ? -6.897 7.766 26.498 1.00 89.00 85 ILE A CA 1
ATOM 696 C C . ILE A 1 85 ? -6.382 8.359 27.815 1.00 89.00 85 ILE A C 1
ATOM 698 O O . ILE A 1 85 ? -5.493 9.201 27.795 1.00 89.00 85 ILE A O 1
ATOM 702 N N . ARG A 1 86 ? -6.886 7.902 28.969 1.00 87.62 86 ARG A N 1
ATOM 703 C CA . ARG A 1 86 ? -6.394 8.362 30.279 1.00 87.62 86 ARG A CA 1
ATOM 704 C C . ARG A 1 86 ? -4.945 7.964 30.547 1.00 87.62 86 ARG A C 1
ATOM 706 O O . ARG A 1 86 ? -4.251 8.705 31.230 1.00 87.62 86 ARG A O 1
ATOM 713 N N . SER A 1 87 ? -4.500 6.820 30.028 1.00 82.00 87 SER A N 1
ATOM 714 C CA . SER A 1 87 ? -3.105 6.375 30.138 1.00 82.00 87 SER A CA 1
ATOM 715 C C . SER A 1 87 ? -2.170 6.970 29.079 1.00 82.00 87 SER A C 1
ATOM 717 O O . SER A 1 87 ? -0.986 6.657 29.096 1.00 82.00 87 SER A O 1
ATOM 719 N N . THR A 1 88 ? -2.693 7.762 28.138 1.00 82.38 88 THR A N 1
ATOM 720 C CA . THR A 1 88 ? -1.906 8.392 27.067 1.00 82.38 88 THR A CA 1
ATOM 721 C C . THR A 1 88 ? -1.168 9.614 27.615 1.00 82.38 88 THR A C 1
ATOM 723 O O . THR A 1 88 ? -1.747 10.421 28.350 1.00 82.38 88 THR A O 1
ATOM 726 N N . GLU A 1 89 ? 0.104 9.761 27.253 1.00 79.19 89 GLU A N 1
ATOM 727 C CA . GLU A 1 89 ? 0.927 10.892 27.668 1.00 79.19 89 GLU A CA 1
ATOM 728 C C . GLU A 1 89 ? 0.423 12.175 27.005 1.00 79.19 89 GLU A C 1
ATOM 730 O O . GLU A 1 89 ? 0.188 12.235 25.798 1.00 79.19 89 GLU A O 1
ATOM 735 N N . GLN A 1 90 ? 0.194 13.215 27.806 1.00 77.62 90 GLN A N 1
ATOM 736 C CA . GLN A 1 90 ? -0.254 14.486 27.254 1.00 77.62 90 GLN A CA 1
ATOM 737 C C . GLN A 1 90 ? 0.936 15.349 26.837 1.00 77.62 90 GLN A C 1
ATOM 739 O O . GLN A 1 90 ? 0.798 16.102 25.892 1.00 77.62 90 GLN A O 1
ATOM 744 N N . ASP A 1 91 ? 2.130 15.239 27.410 1.00 84.31 91 ASP A N 1
ATOM 745 C CA . ASP A 1 91 ? 3.224 16.177 27.097 1.00 84.31 91 ASP A CA 1
ATOM 746 C C . ASP A 1 91 ? 4.060 15.804 25.854 1.00 84.31 91 ASP A C 1
ATOM 748 O O . ASP A 1 91 ? 5.285 15.843 25.861 1.00 84.31 91 ASP A O 1
ATOM 752 N N . ILE A 1 92 ? 3.384 15.417 24.770 1.00 87.88 92 ILE A N 1
ATOM 753 C CA . ILE A 1 92 ? 3.990 15.080 23.473 1.00 87.88 92 ILE A CA 1
ATOM 754 C C . ILE A 1 92 ? 3.491 16.001 22.345 1.00 87.88 92 ILE A C 1
ATOM 756 O O . ILE A 1 92 ? 2.382 16.553 22.436 1.00 87.88 92 ILE A O 1
ATOM 760 N N . PRO A 1 93 ? 4.286 16.173 21.267 1.00 93.38 93 PRO A N 1
ATOM 761 C CA . PRO A 1 93 ? 3.902 16.945 20.089 1.00 93.38 93 PRO A CA 1
ATOM 762 C C . PRO A 1 93 ? 2.553 16.516 19.504 1.00 93.38 93 PRO A C 1
ATOM 764 O O . PRO A 1 93 ? 2.156 15.354 19.574 1.00 93.38 93 PRO A O 1
ATOM 767 N N . ILE A 1 94 ? 1.849 17.455 18.868 1.00 90.81 94 ILE A N 1
ATOM 768 C CA . ILE A 1 94 ? 0.492 17.220 18.349 1.00 90.81 94 ILE A CA 1
ATOM 769 C C . ILE A 1 94 ? 0.412 16.067 17.336 1.00 90.81 94 ILE A C 1
ATOM 771 O O . ILE A 1 94 ? -0.565 15.320 17.346 1.00 90.81 94 ILE A O 1
ATOM 775 N N . GLU A 1 95 ? 1.440 15.894 16.503 1.00 92.50 95 GLU A N 1
ATOM 776 C CA . GLU A 1 95 ? 1.498 14.807 15.520 1.00 92.50 95 GLU A CA 1
ATOM 777 C C . GLU A 1 95 ? 1.605 13.442 16.213 1.00 92.50 95 GLU A C 1
ATOM 779 O O . GLU A 1 95 ? 0.874 12.509 15.890 1.00 92.50 95 GLU A O 1
ATOM 784 N N . GLU A 1 96 ? 2.441 13.350 17.248 1.00 90.75 96 GLU A N 1
ATOM 785 C CA . GLU A 1 96 ? 2.614 12.129 18.037 1.00 90.75 96 GLU A CA 1
ATOM 786 C C . GLU A 1 96 ? 1.340 11.785 18.819 1.00 90.75 96 GLU A C 1
ATOM 788 O O . GLU A 1 96 ? 0.900 10.632 18.809 1.00 90.75 96 GLU A O 1
ATOM 793 N N . ARG A 1 97 ? 0.673 12.795 19.402 1.00 89.88 97 ARG A N 1
ATOM 794 C CA . ARG A 1 97 ? -0.641 12.623 20.051 1.00 89.88 97 ARG A CA 1
ATOM 795 C C . ARG A 1 97 ? -1.670 12.047 19.082 1.00 89.88 97 ARG A C 1
ATOM 797 O O . ARG A 1 97 ? -2.460 11.175 19.450 1.00 89.88 97 ARG A O 1
ATOM 804 N N . TRP A 1 98 ? -1.695 12.550 17.848 1.00 92.38 98 TRP A N 1
ATOM 805 C CA . TRP A 1 98 ? -2.623 12.083 16.824 1.00 92.38 98 TRP A CA 1
ATOM 806 C C . TRP A 1 98 ? -2.334 10.638 16.410 1.00 92.38 98 TRP A C 1
ATOM 808 O O . TRP A 1 98 ? -3.258 9.820 16.349 1.00 92.38 98 TRP A O 1
ATOM 818 N N . GLU A 1 99 ? -1.065 10.287 16.198 1.00 92.56 99 GLU A N 1
ATOM 819 C CA . GLU A 1 99 ? -0.674 8.907 15.915 1.00 92.56 99 GLU A CA 1
ATOM 820 C C . GLU A 1 99 ? -1.067 7.947 17.041 1.00 92.56 99 GLU A C 1
ATOM 822 O O . GLU A 1 99 ? -1.550 6.839 16.781 1.00 92.56 99 GLU A O 1
ATOM 827 N N . GLU A 1 100 ? -0.858 8.343 18.294 1.00 91.56 100 GLU A N 1
ATOM 828 C CA . GLU A 1 100 ? -1.210 7.526 19.450 1.00 91.56 100 GLU A CA 1
ATOM 829 C C . GLU A 1 100 ? -2.725 7.334 19.560 1.00 91.56 100 GLU A C 1
ATOM 831 O O . GLU A 1 100 ? -3.196 6.207 19.752 1.00 91.56 100 GLU A O 1
ATOM 836 N N . LEU A 1 101 ? -3.507 8.392 19.329 1.00 92.00 101 LEU A N 1
ATOM 837 C CA . LEU A 1 101 ? -4.962 8.300 19.276 1.00 92.00 101 LEU A CA 1
ATOM 838 C C . LEU A 1 101 ? -5.418 7.311 18.197 1.00 92.00 101 LEU A C 1
ATOM 840 O O . LEU A 1 101 ? -6.233 6.427 18.476 1.00 92.00 101 LEU A O 1
ATOM 844 N N . GLN A 1 102 ? -4.870 7.401 16.983 1.00 93.81 102 GLN A N 1
ATOM 845 C CA . GLN A 1 102 ? -5.188 6.461 15.906 1.00 93.81 102 GLN A CA 1
ATOM 846 C C . GLN A 1 102 ? -4.830 5.016 16.280 1.00 93.81 102 GLN A C 1
ATOM 848 O O . GLN A 1 102 ? -5.639 4.102 16.077 1.00 93.81 102 GLN A O 1
ATOM 853 N N . LYS A 1 103 ? -3.648 4.799 16.873 1.00 92.94 103 LYS A N 1
ATOM 854 C CA . LYS A 1 103 ? -3.203 3.482 17.361 1.00 92.94 103 LYS A CA 1
ATOM 855 C C . LYS A 1 103 ? -4.164 2.938 18.422 1.00 92.94 103 LYS A C 1
ATOM 857 O O . LYS A 1 103 ? -4.543 1.764 18.360 1.00 92.94 103 LYS A O 1
ATOM 862 N N . ASN A 1 104 ? -4.612 3.783 19.347 1.00 94.06 104 ASN A N 1
ATOM 863 C CA . ASN A 1 104 ? -5.546 3.416 20.407 1.00 94.06 104 ASN A CA 1
ATOM 864 C C . ASN A 1 104 ? -6.939 3.072 19.867 1.00 94.06 104 ASN A C 1
ATOM 866 O O . ASN A 1 104 ? -7.482 2.030 20.247 1.00 94.06 104 ASN A O 1
ATOM 870 N N . ILE A 1 105 ? -7.478 3.857 18.927 1.00 94.25 105 ILE A N 1
ATOM 871 C CA . ILE A 1 105 ? -8.747 3.554 18.240 1.00 94.25 105 ILE A CA 1
ATOM 872 C C . ILE A 1 105 ? -8.650 2.196 17.544 1.00 94.25 105 ILE A C 1
ATOM 874 O O . ILE A 1 105 ? -9.513 1.332 17.724 1.00 94.25 105 ILE A O 1
ATOM 878 N N . TRP A 1 106 ? -7.581 1.980 16.773 1.00 93.69 106 TRP A N 1
ATOM 879 C CA . TRP A 1 106 ? -7.405 0.752 16.006 1.00 93.69 106 TRP A CA 1
ATOM 880 C C . TRP A 1 106 ? -7.272 -0.479 16.906 1.00 93.69 106 TRP A C 1
ATOM 882 O O . TRP A 1 106 ? -7.906 -1.508 16.661 1.00 93.69 106 TRP A O 1
ATOM 892 N N . LYS A 1 107 ? -6.480 -0.380 17.977 1.00 93.44 107 LYS A N 1
ATOM 893 C CA . LYS A 1 107 ? -6.256 -1.486 18.913 1.00 93.44 107 LYS A CA 1
ATOM 894 C C . LYS A 1 107 ? -7.534 -1.824 19.693 1.00 93.44 107 LYS A C 1
ATOM 896 O O . LYS A 1 107 ? -7.884 -3.000 19.768 1.00 93.44 107 LYS A O 1
ATOM 901 N N . THR A 1 108 ? -8.275 -0.823 20.170 1.00 95.31 108 THR A N 1
ATOM 902 C CA . THR A 1 108 ? -9.568 -1.029 20.858 1.00 95.31 108 THR A CA 1
ATOM 903 C C . THR A 1 108 ? -10.607 -1.639 19.915 1.00 95.31 108 THR A C 1
ATOM 905 O O . THR A 1 108 ? -11.257 -2.629 20.251 1.00 95.31 108 THR A O 1
ATOM 908 N N . SER A 1 109 ? -10.693 -1.129 18.684 1.00 94.62 109 SER A N 1
ATOM 909 C CA . SER A 1 109 ? -11.556 -1.675 17.628 1.00 94.62 109 SER A CA 1
ATOM 910 C C . SER A 1 109 ? -11.244 -3.133 17.320 1.00 94.62 109 SER A C 1
ATOM 912 O O . SER A 1 109 ? -12.14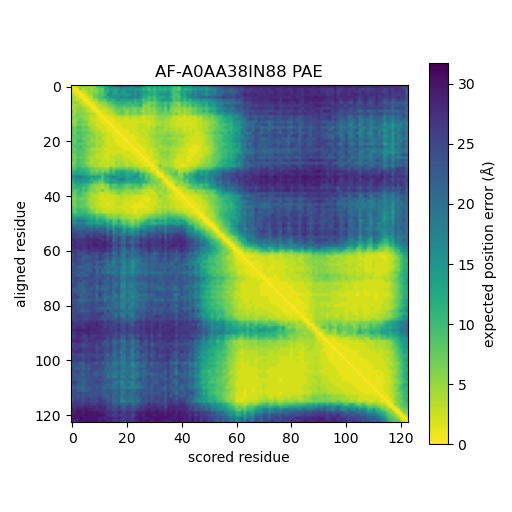9 -3.960 17.218 1.00 94.62 109 SER A O 1
ATOM 914 N N . LYS A 1 110 ? -9.964 -3.486 17.215 1.00 93.50 110 LYS A N 1
ATOM 915 C CA . LYS A 1 110 ? -9.548 -4.863 16.952 1.00 93.50 110 LYS A CA 1
ATOM 916 C C . LYS A 1 110 ? -9.898 -5.809 18.103 1.00 93.50 110 LYS A C 1
ATOM 918 O O . LYS A 1 110 ? -10.294 -6.940 17.835 1.00 93.50 110 LYS A O 1
ATOM 923 N N . GLU A 1 111 ? -9.749 -5.366 19.347 1.00 93.88 111 GLU A N 1
ATOM 924 C CA . GLU A 1 111 ? -10.020 -6.184 20.534 1.00 93.88 111 GLU A CA 1
ATOM 925 C C . GLU A 1 111 ? -11.518 -6.401 20.772 1.00 93.88 111 GLU A C 1
ATOM 927 O O . GLU A 1 111 ? -11.938 -7.536 20.977 1.00 93.88 111 GLU A O 1
ATOM 932 N N . VAL A 1 112 ? -12.326 -5.340 20.704 1.00 94.44 112 VAL A N 1
ATOM 933 C CA . VAL A 1 112 ? -13.760 -5.399 21.039 1.00 94.44 112 VAL A CA 1
ATOM 934 C C . VAL A 1 112 ? -14.602 -5.815 19.829 1.00 94.44 112 VAL A C 1
ATOM 936 O O . VAL A 1 112 ? -15.455 -6.705 19.893 1.00 94.44 112 VAL A O 1
ATOM 939 N N . LEU A 1 113 ? -14.354 -5.200 18.670 1.00 94.62 113 LEU A N 1
ATOM 940 C CA . LEU A 1 113 ? -15.176 -5.409 17.476 1.00 94.62 113 LEU A CA 1
ATOM 941 C C . LEU A 1 113 ? -14.640 -6.563 16.624 1.00 94.62 113 LEU A C 1
ATOM 943 O O . LEU A 1 113 ? -15.411 -7.349 16.060 1.00 94.62 113 LEU A O 1
ATOM 947 N N . GLY A 1 114 ? -13.321 -6.734 16.578 1.00 92.31 114 GLY A N 1
ATOM 948 C CA . GLY A 1 114 ? -12.678 -7.720 15.718 1.00 92.31 114 GLY A CA 1
ATOM 949 C C . GLY A 1 114 ? -12.959 -7.461 14.236 1.00 92.31 114 GLY A C 1
ATOM 950 O O . GLY A 1 114 ? -13.404 -6.385 13.836 1.00 92.31 114 GLY A O 1
ATOM 951 N N . PHE A 1 115 ? -12.699 -8.467 13.405 1.00 91.88 115 PHE A N 1
ATOM 952 C CA . PHE A 1 115 ? -12.809 -8.339 11.953 1.00 91.88 115 PHE A CA 1
ATOM 953 C C . PHE A 1 115 ? -14.112 -8.920 11.401 1.00 91.88 115 PHE A C 1
ATOM 955 O O . PHE A 1 115 ? -14.669 -9.874 11.954 1.00 91.88 115 PHE A O 1
ATOM 962 N N . VAL A 1 116 ? -14.575 -8.372 10.278 1.00 89.50 116 VAL A N 1
ATOM 963 C CA . VAL A 1 116 ? -15.666 -8.949 9.487 1.00 89.50 116 VAL A CA 1
ATOM 964 C C . VAL A 1 116 ? -15.244 -10.342 9.010 1.00 89.50 116 VAL A C 1
ATOM 966 O O . VAL A 1 116 ? -14.168 -10.522 8.430 1.00 89.50 116 VAL A O 1
ATOM 969 N N . LYS A 1 117 ? -16.076 -11.353 9.280 1.00 81.69 117 LYS A N 1
ATOM 970 C CA . LYS A 1 117 ? -15.875 -12.701 8.739 1.00 81.69 117 LYS A CA 1
ATOM 971 C C . LYS A 1 117 ? -16.232 -12.669 7.254 1.00 81.69 117 LYS A C 1
ATOM 973 O O . LYS A 1 117 ? -17.295 -12.175 6.895 1.00 81.69 117 LYS A O 1
ATOM 978 N N . LYS A 1 118 ? -15.345 -13.174 6.395 1.00 72.12 118 LYS A N 1
ATOM 979 C CA . LYS A 1 118 ? -15.708 -13.462 5.006 1.00 72.12 118 LYS A CA 1
ATOM 980 C C . LYS A 1 118 ? -16.502 -14.759 5.014 1.00 72.12 118 LYS A C 1
ATOM 982 O O . LYS A 1 118 ? -15.955 -15.793 5.391 1.00 72.12 118 LYS A O 1
ATOM 987 N N . ASP A 1 119 ? -17.766 -14.691 4.622 1.00 63.22 119 ASP A N 1
ATOM 988 C CA . ASP A 1 119 ? -18.520 -15.894 4.305 1.00 63.22 119 ASP A CA 1
ATOM 989 C C . ASP A 1 119 ? -17.898 -16.491 3.046 1.00 63.22 119 ASP A C 1
ATOM 991 O O . ASP A 1 119 ? -17.964 -15.911 1.958 1.00 63.22 119 ASP A O 1
ATOM 995 N N . ASN A 1 120 ? -17.237 -17.636 3.200 1.00 55.31 120 ASN A N 1
ATOM 996 C CA . ASN A 1 120 ? -16.843 -18.447 2.062 1.00 55.31 120 ASN A CA 1
ATOM 997 C C . ASN A 1 120 ? -18.139 -18.984 1.450 1.00 55.31 120 ASN A C 1
ATOM 999 O O . ASN A 1 120 ? -18.652 -20.018 1.872 1.00 55.31 120 ASN A O 1
ATOM 1003 N N . LYS A 1 121 ? -18.704 -18.261 0.479 1.00 47.97 121 LYS A N 1
ATOM 1004 C CA . LYS A 1 121 ? -19.634 -18.876 -0.464 1.00 47.97 121 LYS A CA 1
ATOM 1005 C C . LYS A 1 121 ? -18.837 -19.952 -1.193 1.00 47.97 121 LYS A C 1
ATOM 1007 O O . LYS A 1 121 ? -17.959 -19.619 -1.986 1.00 47.97 121 LYS A O 1
ATOM 1012 N N . ASN A 1 122 ? -19.100 -21.213 -0.857 1.00 43.91 122 ASN A N 1
ATOM 1013 C CA . ASN A 1 122 ? -18.680 -22.348 -1.666 1.00 43.91 122 ASN A CA 1
ATOM 1014 C C . ASN A 1 122 ? -19.242 -22.107 -3.074 1.00 43.91 122 ASN A C 1
ATOM 1016 O O . ASN A 1 122 ? -20.461 -22.017 -3.235 1.00 43.91 122 ASN A O 1
ATOM 1020 N N . ILE A 1 123 ? -18.342 -21.881 -4.030 1.00 42.06 123 ILE A N 1
ATOM 1021 C CA . ILE A 1 123 ? -18.630 -21.916 -5.467 1.00 42.06 123 ILE A CA 1
ATOM 1022 C C . ILE A 1 123 ? -18.470 -23.366 -5.901 1.00 42.06 123 ILE A C 1
ATOM 1024 O O . ILE A 1 123 ? -17.466 -23.975 -5.464 1.00 42.06 123 ILE A O 1
#

Secondary structure (DSSP, 8-state):
--TTSS-----------TTTGGGEEEEEEETT---SSSSPEEEEEE---PPP-------PPPB-GGGGGSHHHHHHHHHHHHHHHHTS-SSS-HHHHHHHHHHHHHHHIIIII-BPPP-----

Sequence (123 aa):
MSPDGNTVNQIDHILVERRDAQLITRLRSYRGAEANSDHFLVRADLKQEIPKKKEGKKTQRDINVNKLKKAEVQQEYEQKMNERIRSTEQDIPIEERWEELQKNIWKTSKEVLGFVKKDNKNI

Nearest PDB structures (foldseek):
  7e8k-assembly2_D  TM=4.093E-01  e=5.192E-01  Planctomycetes bacterium GWF2_40_8
  8scx-assembly1_B  TM=5.987E-01  e=3.726E+00  Saccharomyces cerevisiae
  7e8j-assembly1_B  TM=5.487E-01  e=2.512E+00  Thermococcus celer Vu 13 = JCM 8558

Organism: NCBI:txid2755281

Radius of gyration: 33.27 Å; Cα contacts (8 Å, |Δi|>4): 91; chains: 1; bounding box: 56×40×90 Å

pLDDT: mean 84.61, std 12.26, range [42.06, 96.06]

Mean predicted aligned error: 14.57 Å

Foldseek 3Di:
DDPVVPDDDDPDDDDDDPVQVVQWPDWDWAPPPPDVDPGTDTDTDGHDDDPPPCPPPPPPFAQQCVVCVDVVLVVQLVVQLVVQLVVDDPPDDPVVVVVSNVVSNVVSSCVRRNGDDDPPPDD